Protein AF-A0A7T5BGW7-F1 (afdb_monomer_lite)

Radius of gyration: 25.68 Å; chains: 1; bounding box: 44×68×74 Å

Structure (mmCIF, N/CA/C/O backbone):
data_AF-A0A7T5BGW7-F1
#
_entry.id   AF-A0A7T5BGW7-F1
#
loop_
_atom_site.group_PDB
_atom_site.id
_atom_site.type_symbol
_atom_site.label_atom_id
_atom_site.label_alt_id
_atom_site.label_comp_id
_atom_site.label_asym_id
_atom_site.label_entity_id
_atom_site.label_seq_id
_atom_site.pdbx_PDB_ins_code
_atom_site.Cartn_x
_atom_site.Cartn_y
_atom_site.Cartn_z
_atom_site.occupancy
_atom_site.B_iso_or_equiv
_atom_site.auth_seq_id
_atom_site.auth_comp_id
_atom_site.auth_asym_id
_atom_site.auth_atom_id
_atom_site.pdbx_PDB_model_num
ATOM 1 N N . MET A 1 1 ? -29.482 -43.452 40.669 1.00 38.62 1 MET A N 1
ATOM 2 C CA . MET A 1 1 ? -28.024 -43.444 40.415 1.00 38.62 1 MET A CA 1
ATOM 3 C C . MET A 1 1 ? -27.717 -42.209 39.575 1.00 38.62 1 MET A C 1
ATOM 5 O O . MET A 1 1 ? -28.356 -42.032 38.549 1.00 38.62 1 MET A O 1
ATOM 9 N N . LYS A 1 2 ? -26.866 -41.301 40.066 1.00 51.22 2 LYS A N 1
ATOM 10 C CA . LYS A 1 2 ? -26.512 -40.011 39.437 1.00 51.22 2 LYS A CA 1
ATOM 11 C C . LYS A 1 2 ? -25.068 -40.116 38.930 1.00 51.22 2 LYS A C 1
ATOM 13 O O . LYS A 1 2 ? -24.215 -40.405 39.767 1.00 51.22 2 LYS A O 1
ATOM 18 N N . PRO A 1 3 ? -24.755 -39.852 37.653 1.00 53.59 3 PRO A N 1
ATOM 19 C CA . PRO A 1 3 ? -23.388 -39.530 37.272 1.00 53.59 3 PRO A CA 1
ATOM 20 C C . PRO A 1 3 ? -23.171 -38.027 37.513 1.00 53.59 3 PRO A C 1
ATOM 22 O O . PRO A 1 3 ? -24.003 -37.199 37.156 1.00 53.59 3 PRO A O 1
ATOM 25 N N . MET A 1 4 ? -22.263 -37.669 38.418 1.00 52.44 4 MET A N 1
ATOM 26 C CA . MET A 1 4 ? -20.817 -37.511 38.216 1.00 52.44 4 MET A CA 1
ATOM 27 C C . MET A 1 4 ? -20.468 -36.231 37.447 1.00 52.44 4 MET A C 1
ATOM 29 O O . MET A 1 4 ? -20.870 -35.991 36.316 1.00 52.44 4 MET A O 1
ATOM 33 N N . ARG A 1 5 ? -19.734 -35.401 38.177 1.00 68.25 5 ARG A N 1
ATOM 34 C CA . ARG A 1 5 ? -19.335 -34.018 37.963 1.00 68.25 5 ARG A CA 1
ATOM 35 C C . ARG A 1 5 ? -17.963 -34.035 37.307 1.00 68.25 5 ARG A C 1
ATOM 37 O O . ARG A 1 5 ? -17.043 -34.494 37.966 1.00 68.25 5 ARG A O 1
ATOM 44 N N . TYR A 1 6 ? -17.798 -33.491 36.102 1.00 58.38 6 TYR A N 1
ATOM 45 C CA . TYR A 1 6 ? -16.465 -33.188 35.576 1.00 58.38 6 TYR A CA 1
ATOM 46 C C . TYR A 1 6 ? -16.443 -31.922 34.712 1.00 58.38 6 TYR A C 1
ATOM 48 O O . TYR A 1 6 ? -17.038 -31.855 33.646 1.00 58.38 6 TYR A O 1
ATOM 56 N N . LEU A 1 7 ? -15.682 -30.959 35.238 1.00 56.81 7 LEU A N 1
ATOM 57 C CA . LEU A 1 7 ? -14.704 -30.135 34.527 1.00 56.81 7 LEU A CA 1
ATOM 58 C C . LEU A 1 7 ? -15.228 -29.098 33.523 1.00 56.81 7 LEU A C 1
ATOM 60 O O . LEU A 1 7 ? -15.388 -29.343 32.335 1.00 56.81 7 LEU A O 1
ATOM 64 N N . LEU A 1 8 ? -15.352 -27.873 34.048 1.00 59.78 8 LEU A N 1
ATOM 65 C CA . LEU A 1 8 ? -14.636 -26.691 33.552 1.00 59.78 8 LEU A CA 1
ATOM 66 C C . LEU A 1 8 ? -13.711 -26.984 32.355 1.00 59.78 8 LEU A C 1
ATOM 68 O O . LEU A 1 8 ? -12.565 -27.386 32.541 1.00 59.78 8 LEU A O 1
ATOM 72 N N . PHE A 1 9 ? -14.181 -26.698 31.146 1.00 57.00 9 PHE A N 1
ATOM 73 C CA . PHE A 1 9 ? -13.298 -26.288 30.063 1.00 57.00 9 PHE A CA 1
ATOM 74 C C . PHE A 1 9 ? -13.403 -24.766 29.974 1.00 57.00 9 PHE A C 1
ATOM 76 O O . PHE A 1 9 ? -14.426 -24.265 29.498 1.00 57.00 9 PHE A O 1
ATOM 83 N N . PRO A 1 10 ? -12.408 -24.000 30.460 1.00 59.12 10 PRO A N 1
ATOM 84 C CA . PRO A 1 10 ? -12.320 -22.613 30.056 1.00 59.12 10 PRO A CA 1
ATOM 85 C C . PRO A 1 10 ? -12.162 -22.653 28.539 1.00 59.12 10 PRO A C 1
ATOM 87 O O . PRO A 1 10 ? -11.236 -23.280 28.020 1.00 59.12 10 PRO A O 1
ATOM 90 N N . LEU A 1 11 ? -13.105 -22.041 27.822 1.00 59.28 11 LEU A N 1
ATOM 91 C CA . LEU A 1 11 ? -12.905 -21.672 26.431 1.00 59.28 11 LEU A CA 1
ATOM 92 C C . LEU A 1 11 ? -11.780 -20.637 26.438 1.00 59.28 11 LEU A C 1
ATOM 94 O O . LEU A 1 11 ? -11.996 -19.429 26.395 1.00 59.28 11 LEU A O 1
ATOM 98 N N . SER A 1 12 ? -10.554 -21.141 26.521 1.00 54.75 12 SER A N 1
ATOM 99 C CA . SER A 1 12 ? -9.320 -20.479 26.151 1.00 54.75 12 SER A CA 1
ATOM 100 C C . SER A 1 12 ? -9.355 -20.285 24.638 1.00 54.75 12 SER A C 1
ATOM 102 O O . SER A 1 12 ? -8.490 -20.760 23.909 1.00 54.75 12 SER A O 1
ATOM 104 N N . ALA A 1 13 ? -10.359 -19.555 24.154 1.00 57.62 13 ALA A N 1
ATOM 105 C CA . ALA A 1 13 ? -10.190 -18.700 23.006 1.00 57.62 13 ALA A CA 1
ATOM 106 C C . ALA A 1 13 ? -9.240 -17.594 23.476 1.00 57.62 13 ALA A C 1
ATOM 108 O O . ALA A 1 13 ? -9.634 -16.454 23.718 1.00 57.62 13 ALA A O 1
ATOM 109 N N . LEU A 1 14 ? -7.964 -17.973 23.636 1.00 54.56 14 LEU A N 1
ATOM 110 C CA . LEU A 1 14 ? -6.863 -17.110 23.271 1.00 54.56 14 LEU A CA 1
ATOM 111 C C . LEU A 1 14 ? -7.235 -16.641 21.869 1.00 54.56 14 LEU A C 1
ATOM 113 O O . LEU A 1 14 ? -6.971 -17.312 20.874 1.00 54.56 14 LEU A O 1
ATOM 117 N N . LEU A 1 15 ? -7.929 -15.508 21.805 1.00 54.00 15 LEU A N 1
ATOM 118 C CA . LEU A 1 15 ? -7.809 -14.618 20.684 1.00 54.00 15 LEU A CA 1
ATOM 119 C C . LEU A 1 15 ? -6.307 -14.494 20.509 1.00 54.00 15 LEU A C 1
ATOM 121 O O . LEU A 1 15 ? -5.620 -13.891 21.335 1.00 54.00 15 LEU A O 1
ATOM 125 N N . LEU A 1 16 ? -5.805 -15.142 19.462 1.00 50.25 16 LEU A N 1
ATOM 126 C CA . LEU A 1 16 ? -4.569 -14.778 18.816 1.00 50.25 16 LEU A CA 1
ATOM 127 C C . LEU A 1 16 ? -4.739 -13.330 18.337 1.00 50.25 16 LEU A C 1
ATOM 129 O O . LEU A 1 16 ? -4.749 -13.053 17.141 1.00 50.25 16 LEU A O 1
ATOM 133 N N . ALA A 1 17 ? -4.807 -12.383 19.273 1.00 55.59 17 ALA A N 1
ATOM 134 C CA . ALA A 1 17 ? -4.241 -11.066 19.107 1.00 55.59 17 ALA A CA 1
ATOM 135 C C . ALA A 1 17 ? -2.724 -11.274 19.012 1.00 55.59 17 ALA A C 1
ATOM 137 O O . ALA A 1 17 ? -1.946 -10.815 19.842 1.00 55.59 17 ALA A O 1
ATOM 138 N N . GLY A 1 18 ? -2.297 -12.028 17.992 1.00 48.75 18 GLY A N 1
ATOM 139 C CA . GLY A 1 18 ? -0.992 -11.817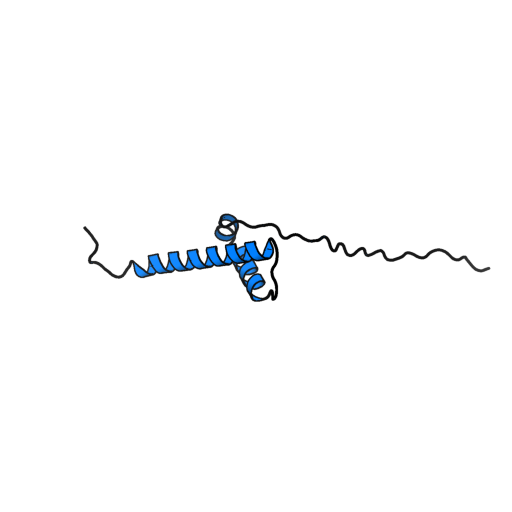 17.429 1.00 48.75 18 GLY A CA 1
ATOM 140 C C . GLY A 1 18 ? -0.981 -10.337 17.114 1.00 48.75 18 GLY A C 1
ATOM 141 O O . GLY A 1 18 ? -1.852 -9.853 16.388 1.00 48.75 18 GLY A O 1
ATOM 142 N N . CYS A 1 19 ? -0.058 -9.613 17.738 1.00 53.53 19 CYS A N 1
ATOM 143 C CA . CYS A 1 19 ? 0.385 -8.321 17.262 1.00 53.53 19 CYS A CA 1
ATOM 144 C C . CYS A 1 19 ? 0.780 -8.528 15.797 1.00 53.53 19 CYS A C 1
ATOM 146 O O . CYS A 1 19 ? 1.908 -8.909 15.491 1.00 53.53 19 CYS A O 1
ATOM 148 N N . GLY A 1 20 ? -0.205 -8.405 14.907 1.00 56.56 20 GLY A N 1
ATOM 149 C CA . GLY A 1 20 ? -0.094 -8.612 13.477 1.00 56.56 20 GLY A CA 1
ATOM 150 C C . GLY A 1 20 ? 0.655 -7.424 12.932 1.00 56.56 20 GLY A C 1
ATOM 151 O O . GLY A 1 20 ? 0.056 -6.469 12.445 1.00 56.56 20 GLY A O 1
ATOM 152 N N . GLN A 1 21 ? 1.967 -7.435 13.128 1.00 65.19 21 GLN A N 1
ATOM 153 C CA . GLN A 1 21 ? 2.826 -6.382 12.648 1.00 65.19 21 GLN A CA 1
ATOM 154 C C . GLN A 1 21 ? 2.791 -6.460 11.130 1.00 65.19 21 GLN A C 1
ATOM 156 O O . GLN A 1 21 ? 3.291 -7.409 10.527 1.00 65.19 21 GLN A O 1
ATOM 161 N N . GLU A 1 22 ? 2.097 -5.497 10.533 1.00 75.19 22 GLU A N 1
ATOM 162 C CA . GLU A 1 22 ? 1.874 -5.471 9.099 1.00 75.19 22 GLU A CA 1
ATOM 163 C C . GLU A 1 22 ? 3.226 -5.516 8.370 1.00 75.19 22 GLU A C 1
ATOM 165 O O . GLU A 1 22 ? 4.169 -4.831 8.788 1.00 75.19 22 GLU A O 1
ATOM 170 N N . PRO A 1 23 ? 3.380 -6.332 7.318 1.00 83.81 23 PRO A N 1
ATOM 171 C CA . PRO A 1 23 ? 4.613 -6.355 6.545 1.00 83.81 23 PRO A CA 1
ATOM 172 C C . PRO A 1 23 ? 4.865 -4.985 5.908 1.00 83.81 23 PRO A C 1
ATOM 174 O O . PRO A 1 23 ? 3.942 -4.304 5.468 1.00 83.81 23 PRO A O 1
ATOM 177 N N . LEU A 1 24 ? 6.131 -4.572 5.863 1.00 91.19 24 LEU A N 1
ATOM 178 C CA . LEU A 1 24 ? 6.531 -3.327 5.217 1.00 91.19 24 LEU A CA 1
ATOM 179 C C . LEU A 1 24 ? 6.666 -3.555 3.707 1.00 91.19 24 LEU A C 1
ATOM 181 O O . LEU A 1 24 ? 7.518 -4.325 3.262 1.00 91.19 24 LEU A O 1
ATOM 185 N N . TYR A 1 25 ? 5.848 -2.867 2.920 1.00 91.94 25 TYR A N 1
ATOM 186 C CA . TYR A 1 25 ? 5.836 -2.971 1.466 1.00 91.94 25 TYR A CA 1
ATOM 187 C C . TYR A 1 25 ? 6.705 -1.892 0.816 1.00 91.94 25 TYR A C 1
ATOM 189 O O . TYR A 1 25 ? 6.739 -0.738 1.245 1.00 91.94 25 TYR A O 1
ATOM 197 N N . THR A 1 26 ? 7.400 -2.261 -0.260 1.00 93.31 26 THR A N 1
ATOM 198 C CA . THR A 1 26 ? 8.302 -1.360 -0.986 1.00 93.31 26 THR A CA 1
ATOM 199 C C . THR A 1 26 ? 7.587 -0.587 -2.096 1.00 93.31 26 THR A C 1
ATOM 201 O O . THR A 1 26 ? 6.497 -0.940 -2.549 1.00 93.31 26 THR A O 1
ATOM 204 N N . VAL A 1 27 ? 8.252 0.453 -2.606 1.00 92.69 27 VAL A N 1
ATOM 205 C CA . VAL A 1 27 ? 7.829 1.197 -3.806 1.00 92.69 27 VAL A CA 1
ATOM 206 C C . VAL A 1 27 ? 7.583 0.251 -4.985 1.00 92.69 27 VAL A C 1
ATOM 208 O O . VAL A 1 27 ? 6.537 0.321 -5.629 1.00 92.69 27 VAL A O 1
ATOM 211 N N . HIS A 1 28 ? 8.523 -0.664 -5.239 1.00 91.94 28 HIS A N 1
ATOM 212 C CA . HIS A 1 28 ? 8.448 -1.600 -6.361 1.00 91.94 28 HIS A CA 1
ATOM 213 C C . HIS A 1 28 ? 7.227 -2.524 -6.266 1.00 91.94 28 HIS A C 1
ATOM 215 O O . HIS A 1 28 ? 6.559 -2.779 -7.271 1.00 91.94 28 HIS A O 1
ATOM 221 N N . TYR A 1 29 ? 6.886 -2.970 -5.054 1.00 93.00 29 TYR A N 1
ATOM 222 C CA . TYR A 1 29 ? 5.696 -3.782 -4.819 1.00 93.00 29 TYR A CA 1
ATOM 223 C C . TYR A 1 29 ? 4.424 -3.051 -5.266 1.00 93.00 29 TYR A C 1
ATOM 225 O O . TYR A 1 29 ? 3.661 -3.572 -6.076 1.00 93.00 29 TYR A O 1
ATOM 233 N N . TYR A 1 30 ? 4.228 -1.803 -4.837 1.00 93.62 30 TYR A N 1
ATOM 234 C CA . TYR A 1 30 ? 3.057 -1.016 -5.237 1.00 93.62 30 TYR A CA 1
ATOM 235 C C . TYR A 1 30 ? 3.061 -0.592 -6.710 1.00 93.62 30 TYR A C 1
ATOM 237 O O . TYR A 1 30 ? 1.999 -0.396 -7.308 1.00 93.62 30 TYR A O 1
ATOM 245 N N . GLN A 1 31 ? 4.238 -0.446 -7.319 1.00 90.19 31 GLN A N 1
ATOM 246 C CA . GLN A 1 31 ? 4.345 -0.166 -8.748 1.00 90.19 31 GLN A CA 1
ATOM 247 C C . GLN A 1 31 ? 3.847 -1.342 -9.592 1.00 90.19 31 GLN A C 1
ATOM 249 O O . GLN A 1 31 ? 3.110 -1.102 -10.552 1.00 90.19 31 GLN A O 1
ATOM 254 N N . THR A 1 32 ? 4.205 -2.568 -9.203 1.00 93.19 32 THR A N 1
ATOM 255 C CA . THR A 1 32 ? 3.857 -3.819 -9.899 1.00 93.19 32 THR A CA 1
ATOM 256 C C . THR A 1 32 ? 2.474 -4.357 -9.515 1.00 93.19 32 THR A C 1
ATOM 258 O O . THR A 1 32 ? 1.814 -4.985 -10.338 1.00 93.19 32 THR A O 1
ATOM 261 N N . HIS A 1 33 ? 1.970 -4.034 -8.319 1.00 94.25 33 HIS A N 1
ATOM 262 C CA . HIS A 1 33 ? 0.683 -4.509 -7.800 1.00 94.25 33 HIS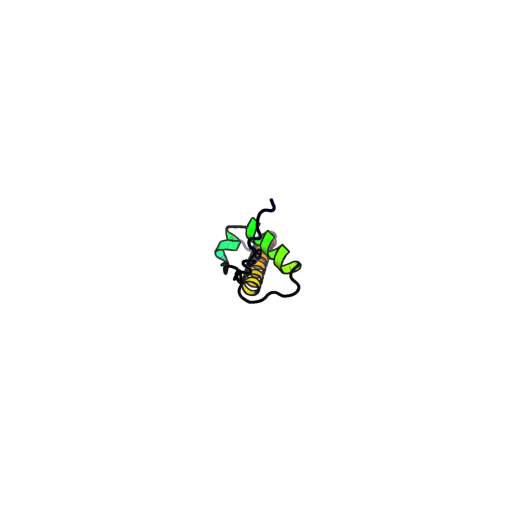 A CA 1
ATOM 263 C C . HIS A 1 33 ? -0.305 -3.349 -7.611 1.00 94.25 33 HIS A C 1
ATOM 265 O O . HIS A 1 33 ? -0.573 -2.886 -6.499 1.00 94.25 33 HIS A O 1
ATOM 271 N N . LYS A 1 34 ? -0.896 -2.873 -8.716 1.00 91.12 34 LYS A N 1
ATOM 272 C CA . LYS A 1 34 ? -1.821 -1.720 -8.701 1.00 91.12 34 LYS A CA 1
ATOM 273 C C . LYS A 1 34 ? -3.072 -1.942 -7.842 1.00 91.12 34 LYS A C 1
ATOM 275 O O . LYS A 1 34 ? -3.559 -0.999 -7.221 1.00 91.12 34 LYS A O 1
ATOM 280 N N . SER A 1 35 ? -3.582 -3.171 -7.779 1.00 92.31 35 SER A N 1
ATOM 281 C CA . SER A 1 35 ? -4.725 -3.533 -6.929 1.00 92.31 35 SER A CA 1
ATOM 282 C C . SER A 1 35 ? -4.390 -3.406 -5.439 1.00 92.31 35 SER A C 1
ATOM 284 O O . SER A 1 35 ? -5.179 -2.844 -4.678 1.00 92.31 35 SER A O 1
ATOM 286 N N . ALA A 1 36 ? -3.195 -3.853 -5.036 1.00 91.38 36 ALA A N 1
ATOM 287 C CA . ALA A 1 36 ? -2.692 -3.702 -3.675 1.00 91.38 36 ALA A CA 1
ATOM 288 C C . ALA A 1 36 ? -2.509 -2.221 -3.318 1.00 91.38 36 ALA A C 1
ATOM 290 O O . ALA A 1 36 ? -2.979 -1.787 -2.271 1.00 91.38 36 ALA A O 1
ATOM 291 N N . LEU A 1 37 ? -1.946 -1.422 -4.231 1.00 92.25 37 LEU A N 1
ATOM 292 C CA . LEU A 1 37 ? -1.816 0.028 -4.061 1.00 92.25 37 LEU A CA 1
ATOM 293 C C . LEU A 1 37 ? -3.171 0.713 -3.821 1.00 92.25 37 LEU A C 1
ATOM 295 O O . LEU A 1 37 ? -3.309 1.516 -2.901 1.00 92.25 37 LEU A O 1
ATOM 299 N N . GLN A 1 38 ? -4.195 0.398 -4.619 1.00 93.06 38 GLN A N 1
ATOM 300 C CA . GLN A 1 38 ? -5.525 0.989 -4.431 1.00 93.06 38 GLN A CA 1
ATOM 301 C C . GLN A 1 38 ? -6.175 0.573 -3.108 1.00 93.06 38 GLN A C 1
ATOM 303 O O . GLN A 1 38 ? -6.856 1.387 -2.476 1.00 93.06 38 GLN A O 1
ATOM 308 N N . LYS A 1 39 ? -5.994 -0.686 -2.698 1.00 92.56 39 LYS A N 1
ATOM 309 C CA . LYS A 1 39 ? -6.508 -1.195 -1.423 1.00 92.56 39 LYS A CA 1
ATOM 310 C C . LYS A 1 39 ? -5.840 -0.482 -0.250 1.00 92.56 39 LYS A C 1
ATOM 312 O O . LYS A 1 39 ? -6.550 -0.009 0.635 1.00 92.56 39 LYS A O 1
ATOM 317 N N . GLU A 1 40 ? -4.522 -0.324 -0.311 1.00 92.06 40 GLU A N 1
ATOM 318 C CA . GLU A 1 40 ? -3.744 0.383 0.701 1.00 92.06 40 GLU A CA 1
ATOM 319 C C . GLU A 1 40 ? -4.182 1.844 0.805 1.00 92.06 40 GLU A C 1
ATOM 321 O O . GLU A 1 40 ? -4.576 2.299 1.869 1.00 92.06 40 GLU A O 1
ATOM 326 N N . LEU A 1 41 ? -4.268 2.573 -0.311 1.00 91.88 41 LEU A N 1
ATOM 327 C CA . LEU A 1 41 ? -4.724 3.969 -0.301 1.00 91.88 41 LEU A CA 1
ATOM 328 C C . LEU A 1 41 ? -6.132 4.139 0.292 1.00 91.88 41 LEU A C 1
ATOM 330 O O . LEU A 1 41 ? -6.405 5.149 0.945 1.00 91.88 41 LEU A O 1
ATOM 334 N N . LYS A 1 42 ? -7.035 3.173 0.075 1.00 92.88 42 LYS A N 1
ATOM 335 C CA . LYS A 1 42 ? -8.362 3.164 0.710 1.00 92.88 42 LYS A CA 1
ATOM 336 C C . LYS A 1 42 ? -8.264 2.899 2.212 1.00 92.88 42 LYS A C 1
ATOM 338 O O . LYS A 1 42 ? -8.988 3.546 2.965 1.00 92.88 42 LYS A O 1
ATOM 343 N N . HIS A 1 43 ? -7.388 1.990 2.637 1.00 88.62 43 HIS A N 1
ATOM 344 C CA . HIS A 1 43 ? -7.108 1.743 4.050 1.00 88.62 43 HIS A CA 1
ATOM 345 C C . HIS A 1 43 ? -6.560 3.010 4.726 1.00 88.62 43 HIS A C 1
ATOM 347 O O . HIS A 1 43 ? -7.150 3.487 5.693 1.00 88.62 43 HIS A O 1
ATOM 353 N N . CYS A 1 44 ? -5.563 3.658 4.119 1.00 90.69 44 CYS A N 1
ATOM 354 C CA . CYS A 1 44 ? -4.960 4.897 4.610 1.00 90.69 44 CYS A CA 1
ATOM 355 C C . CYS A 1 44 ? -5.937 6.068 4.761 1.00 90.69 44 CYS A C 1
ATOM 357 O O . CYS A 1 44 ? -5.685 6.972 5.550 1.00 90.69 44 CYS A O 1
ATOM 359 N N . LYS A 1 45 ? -7.012 6.103 3.963 1.00 88.56 45 LYS A N 1
ATOM 360 C CA . LYS A 1 45 ? -8.060 7.134 4.060 1.00 88.56 45 LYS A CA 1
ATOM 361 C C . LYS A 1 45 ? -9.055 6.872 5.187 1.00 88.56 45 LYS A C 1
ATOM 363 O O . LYS A 1 45 ? -9.693 7.812 5.639 1.00 88.56 45 LYS A O 1
ATOM 368 N N . LYS A 1 46 ? -9.241 5.607 5.571 1.00 86.75 46 LYS A N 1
ATOM 369 C CA . LYS A 1 46 ? -10.214 5.188 6.589 1.00 86.75 46 LYS A CA 1
ATOM 370 C C . LYS A 1 46 ? -9.598 5.053 7.977 1.00 86.75 46 LYS A C 1
ATOM 372 O O . LYS A 1 46 ? -10.327 5.120 8.956 1.00 86.75 46 LYS A O 1
ATOM 377 N N . ALA A 1 47 ? -8.293 4.815 8.060 1.00 84.56 47 ALA A N 1
ATOM 378 C CA . ALA A 1 47 ? -7.606 4.656 9.328 1.00 84.56 47 ALA A CA 1
ATOM 379 C C . ALA A 1 47 ? -7.445 6.011 10.035 1.00 84.56 47 ALA A C 1
ATOM 381 O O . ALA A 1 47 ? -6.793 6.914 9.513 1.00 84.56 47 ALA A O 1
ATOM 382 N N . GLU A 1 48 ? -8.027 6.137 11.229 1.00 76.19 48 GLU A N 1
ATOM 383 C CA . GLU A 1 48 ? -7.915 7.340 12.069 1.00 76.19 48 GLU A CA 1
ATOM 384 C C . GLU A 1 48 ? -6.523 7.465 12.700 1.00 76.19 48 GLU A C 1
ATOM 386 O O . GLU A 1 48 ? -5.993 8.562 12.863 1.00 76.19 48 GLU A O 1
ATOM 391 N N . THR A 1 49 ? -5.894 6.332 13.015 1.00 80.12 49 THR A N 1
ATOM 392 C CA . THR A 1 49 ? -4.529 6.263 13.540 1.00 80.12 49 THR A CA 1
ATOM 393 C C . THR A 1 49 ? -3.766 5.126 12.875 1.00 80.12 49 THR A C 1
ATOM 395 O O . THR A 1 49 ? -4.178 3.971 12.897 1.00 80.12 49 THR A O 1
ATOM 398 N N . LEU A 1 50 ? -2.626 5.468 12.273 1.00 83.00 50 LEU A N 1
ATOM 399 C CA . LEU A 1 50 ? -1.695 4.525 11.658 1.00 83.00 50 LEU A CA 1
ATOM 400 C C . LEU A 1 50 ? -0.362 4.617 12.387 1.00 83.00 50 LEU A C 1
ATOM 402 O O . LEU A 1 50 ? 0.207 5.702 12.529 1.00 83.00 50 LEU A O 1
ATOM 406 N N . THR A 1 51 ? 0.162 3.477 12.816 1.00 84.50 51 THR A N 1
ATOM 407 C CA . THR A 1 51 ? 1.444 3.388 13.519 1.00 84.50 51 THR A CA 1
ATOM 408 C C . THR A 1 51 ? 2.338 2.337 12.863 1.00 84.50 51 THR A C 1
ATOM 410 O O . THR A 1 51 ? 1.897 1.543 12.031 1.00 84.50 51 THR A O 1
ATOM 413 N N . GLY A 1 52 ? 3.634 2.372 13.180 1.00 88.69 52 GLY A N 1
ATOM 414 C CA . GLY A 1 52 ? 4.598 1.378 12.709 1.00 88.69 52 GLY A CA 1
ATOM 415 C C . GLY A 1 52 ? 4.645 1.230 11.184 1.00 88.69 52 GLY A C 1
ATOM 416 O O . GLY A 1 52 ? 4.798 2.210 10.450 1.00 88.69 52 GLY A O 1
ATOM 417 N N . ASN A 1 53 ? 4.542 -0.014 10.718 1.00 88.38 53 ASN A N 1
ATOM 418 C CA . ASN A 1 53 ? 4.663 -0.355 9.302 1.00 88.38 53 ASN A CA 1
ATOM 419 C C . ASN A 1 53 ? 3.465 0.123 8.476 1.00 88.38 53 ASN A C 1
ATOM 421 O O . ASN A 1 53 ? 3.681 0.585 7.362 1.00 88.38 53 ASN A O 1
ATOM 425 N N . ALA A 1 54 ? 2.253 0.147 9.039 1.00 87.56 54 ALA A N 1
ATOM 426 C CA . ALA A 1 54 ? 1.062 0.639 8.344 1.00 87.56 54 ALA A CA 1
ATOM 427 C C . ALA A 1 54 ? 1.201 2.120 7.947 1.00 87.56 54 ALA A C 1
ATOM 429 O O . ALA A 1 54 ? 0.881 2.522 6.828 1.00 87.56 54 ALA A O 1
ATOM 430 N N . LYS A 1 55 ? 1.802 2.948 8.816 1.00 91.00 55 LYS A N 1
ATOM 431 C CA . LYS A 1 55 ? 2.116 4.347 8.472 1.00 91.00 55 LYS A CA 1
ATOM 432 C C . LYS A 1 55 ? 3.089 4.434 7.291 1.00 91.00 55 LYS A C 1
ATOM 434 O O . LYS A 1 55 ? 2.839 5.174 6.339 1.00 91.00 55 LYS A O 1
ATOM 439 N N . LYS A 1 56 ? 4.179 3.663 7.334 1.00 92.56 56 LYS A N 1
ATOM 440 C CA . LYS A 1 56 ? 5.202 3.645 6.274 1.00 92.56 56 LYS A CA 1
ATOM 441 C C . LYS A 1 56 ? 4.653 3.099 4.951 1.00 92.56 56 LYS A C 1
ATOM 443 O O . LYS A 1 56 ? 4.989 3.615 3.883 1.00 92.56 56 LYS A O 1
ATOM 448 N N . ASN A 1 57 ? 3.775 2.102 5.015 1.00 93.12 57 ASN A N 1
ATOM 449 C CA . ASN A 1 57 ? 3.059 1.547 3.869 1.00 93.12 57 ASN A CA 1
ATOM 450 C C . ASN A 1 57 ? 2.181 2.610 3.213 1.00 93.12 57 ASN A C 1
ATOM 452 O O . ASN A 1 57 ? 2.272 2.814 2.002 1.00 93.12 57 ASN A O 1
ATOM 456 N N . CYS A 1 58 ? 1.432 3.368 4.013 1.00 92.56 58 CYS A N 1
ATOM 457 C CA . CYS A 1 58 ? 0.622 4.476 3.531 1.00 92.56 58 CYS A CA 1
ATOM 458 C C . CYS A 1 58 ? 1.431 5.612 2.896 1.00 92.56 58 CYS A C 1
ATOM 460 O O . CYS A 1 58 ? 1.025 6.146 1.862 1.00 92.56 58 CYS A O 1
ATOM 462 N N . GLU A 1 59 ? 2.571 5.988 3.477 1.00 93.31 59 GLU A N 1
ATOM 463 C CA . GLU A 1 59 ? 3.478 6.986 2.889 1.00 93.31 59 GLU A CA 1
ATOM 464 C C . GLU A 1 59 ? 4.032 6.508 1.541 1.00 93.31 59 GLU A C 1
ATOM 466 O O . GLU A 1 59 ? 3.993 7.241 0.549 1.00 93.31 59 GLU A O 1
ATOM 471 N N . THR A 1 60 ? 4.464 5.248 1.479 1.00 93.75 60 THR A N 1
ATOM 472 C CA . THR A 1 60 ? 4.986 4.625 0.256 1.00 93.75 60 THR A CA 1
ATOM 473 C C . THR A 1 60 ? 3.912 4.547 -0.829 1.00 93.75 60 THR A C 1
ATOM 475 O O . THR A 1 60 ? 4.153 4.941 -1.970 1.00 93.75 60 THR A O 1
ATOM 478 N N . ALA A 1 61 ? 2.701 4.111 -0.477 1.00 92.88 61 ALA A N 1
ATOM 479 C CA . ALA A 1 61 ? 1.561 4.047 -1.384 1.00 92.88 61 ALA A CA 1
ATOM 480 C C . ALA A 1 61 ? 1.193 5.435 -1.938 1.00 92.88 61 ALA A C 1
ATOM 482 O O . ALA A 1 61 ? 1.012 5.599 -3.148 1.00 92.88 61 ALA A O 1
ATOM 483 N N . LYS A 1 62 ? 1.134 6.462 -1.078 1.00 91.69 62 LYS A N 1
ATOM 484 C CA . LYS A 1 62 ? 0.866 7.850 -1.496 1.00 91.69 62 LYS A CA 1
ATOM 485 C C . LYS A 1 62 ? 1.937 8.371 -2.450 1.00 91.69 62 LYS A C 1
ATOM 487 O O . LYS A 1 62 ? 1.585 8.979 -3.458 1.00 91.69 62 LYS A O 1
ATOM 492 N N . ARG A 1 63 ? 3.215 8.094 -2.172 1.00 92.19 63 ARG A N 1
ATOM 493 C CA . ARG A 1 63 ? 4.328 8.481 -3.048 1.00 92.19 63 ARG A CA 1
ATOM 494 C C . ARG A 1 63 ? 4.203 7.845 -4.428 1.00 92.19 63 ARG A C 1
ATOM 496 O O . ARG A 1 63 ? 4.218 8.561 -5.418 1.00 92.19 63 ARG A O 1
ATOM 503 N N . VAL A 1 64 ? 3.976 6.533 -4.501 1.00 91.75 64 VAL A N 1
ATOM 504 C CA . VAL A 1 64 ? 3.809 5.825 -5.785 1.00 91.75 64 VAL A CA 1
ATOM 505 C C . VAL A 1 64 ? 2.613 6.356 -6.579 1.00 91.75 64 VAL A C 1
ATOM 507 O O . VAL A 1 64 ? 2.690 6.484 -7.802 1.00 91.75 64 VAL A O 1
ATOM 510 N N . ALA A 1 65 ? 1.507 6.680 -5.905 1.00 89.25 65 ALA A N 1
ATOM 511 C CA . ALA A 1 65 ? 0.345 7.278 -6.557 1.00 89.25 65 ALA A CA 1
ATOM 512 C C . ALA A 1 65 ? 0.624 8.700 -7.073 1.00 89.25 65 ALA A C 1
ATOM 514 O O . ALA A 1 65 ? 0.197 9.037 -8.178 1.00 89.25 65 ALA A O 1
ATOM 515 N N . GLY A 1 66 ? 1.356 9.508 -6.300 1.00 86.06 66 GLY A N 1
ATOM 516 C CA . GLY A 1 66 ? 1.791 10.851 -6.686 1.00 86.06 66 GLY A CA 1
ATOM 517 C C . GLY A 1 66 ? 2.771 10.833 -7.857 1.00 86.06 66 GLY A C 1
ATOM 518 O O . GLY A 1 66 ? 2.536 11.515 -8.849 1.00 86.06 66 GLY A O 1
ATOM 519 N N . ASP A 1 67 ? 3.801 9.991 -7.802 1.00 76.00 67 ASP A N 1
ATOM 520 C CA . ASP A 1 67 ? 4.793 9.837 -8.871 1.00 76.00 67 A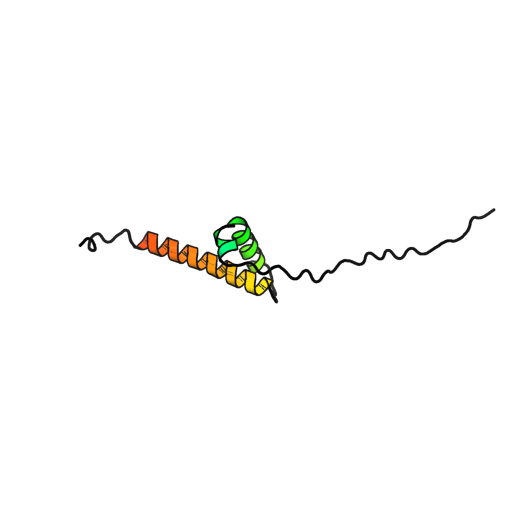SP A CA 1
ATOM 521 C C . ASP A 1 67 ? 4.129 9.365 -10.175 1.00 76.00 67 ASP A C 1
ATOM 523 O O . ASP A 1 67 ? 4.429 9.877 -11.251 1.00 76.00 67 ASP A O 1
ATOM 527 N N . GLY A 1 68 ? 3.158 8.447 -10.091 1.00 63.34 68 GLY A N 1
ATOM 528 C CA . GLY A 1 68 ? 2.363 8.028 -11.248 1.00 63.34 68 GLY A CA 1
ATOM 529 C C . GLY A 1 68 ? 1.500 9.153 -11.834 1.00 63.34 68 GLY A C 1
ATOM 530 O O . GLY A 1 68 ? 1.328 9.222 -13.052 1.00 63.34 68 GLY A O 1
ATOM 531 N N . PHE A 1 69 ? 0.983 10.055 -10.995 1.00 61.53 69 PHE A N 1
ATOM 532 C CA . PHE A 1 69 ? 0.255 11.240 -11.450 1.00 61.53 69 PHE A CA 1
ATOM 533 C C . PHE A 1 69 ? 1.189 12.265 -12.106 1.00 61.53 69 PHE A C 1
ATOM 535 O O . PHE A 1 69 ? 0.878 12.730 -13.199 1.00 61.53 69 PHE A O 1
ATOM 542 N N . VAL A 1 70 ? 2.340 12.560 -11.490 1.00 62.19 70 VAL A N 1
ATOM 543 C CA . VAL A 1 70 ? 3.360 13.485 -12.019 1.00 62.19 70 VAL A CA 1
ATOM 544 C C . VAL A 1 70 ? 3.917 12.987 -13.346 1.00 62.19 70 VAL A C 1
ATOM 546 O O . VAL A 1 70 ? 4.066 13.753 -14.291 1.00 62.19 70 VAL A O 1
ATOM 549 N N . GLN A 1 71 ? 4.186 11.690 -13.457 1.00 60.69 71 GLN A N 1
ATOM 550 C CA . GLN A 1 71 ? 4.686 11.108 -14.693 1.00 60.69 71 GLN A CA 1
ATOM 551 C C . GLN A 1 71 ? 3.621 11.190 -15.799 1.00 60.69 71 GLN A C 1
ATOM 553 O O . GLN A 1 71 ? 3.909 11.643 -16.905 1.00 60.69 71 GLN A O 1
ATOM 558 N N . LYS A 1 72 ? 2.358 10.859 -15.493 1.00 59.44 72 LYS A N 1
ATOM 559 C CA . LYS A 1 72 ? 1.250 10.986 -16.452 1.00 59.44 72 LYS A CA 1
ATOM 560 C C . LYS A 1 72 ? 0.993 12.441 -16.868 1.00 59.44 72 LYS A C 1
ATOM 562 O O . LYS A 1 72 ? 0.678 12.681 -18.035 1.00 59.44 72 LYS A O 1
ATOM 567 N N . SER A 1 73 ? 1.130 13.402 -15.954 1.00 58.41 73 SER A N 1
ATOM 568 C CA . SER A 1 73 ? 0.953 14.825 -16.257 1.00 58.41 73 SER A CA 1
ATOM 569 C C . SER A 1 73 ? 2.125 15.406 -17.053 1.00 58.41 73 SER A C 1
ATOM 571 O O . SER A 1 73 ? 1.872 16.171 -17.979 1.00 58.41 73 SER A O 1
ATOM 573 N N . LEU A 1 74 ? 3.371 14.984 -16.796 1.00 57.91 74 LEU A N 1
ATOM 574 C CA . LEU A 1 74 ? 4.532 15.370 -17.610 1.00 57.91 74 LEU A CA 1
ATOM 575 C C . LEU A 1 74 ? 4.385 14.901 -19.063 1.00 57.91 74 LEU A C 1
ATOM 577 O O . LEU A 1 74 ? 4.553 15.696 -19.984 1.00 57.91 74 LEU A O 1
ATOM 581 N N . PHE A 1 75 ? 4.019 13.634 -19.278 1.00 59.03 75 PHE A N 1
ATOM 582 C CA . PHE A 1 75 ? 3.840 13.100 -20.633 1.00 59.03 75 PHE A CA 1
ATOM 583 C C . PHE A 1 75 ? 2.609 13.674 -21.349 1.00 59.03 75 PHE A C 1
ATOM 585 O O . PHE A 1 75 ? 2.622 13.807 -22.568 1.00 59.03 75 PHE A O 1
ATOM 592 N N . SER A 1 76 ? 1.565 14.067 -20.612 1.00 58.22 76 SER A N 1
ATOM 593 C CA . SER A 1 76 ? 0.399 14.745 -21.203 1.00 58.22 76 SER A CA 1
ATOM 594 C C . SER A 1 76 ? 0.666 16.227 -21.503 1.00 58.22 76 SER A C 1
ATOM 596 O O . SER A 1 76 ? 0.043 16.786 -22.400 1.00 58.22 76 SER A O 1
ATOM 598 N N . GLY A 1 77 ? 1.586 16.871 -20.774 1.00 54.31 77 GLY A N 1
ATOM 599 C CA . GLY A 1 77 ? 1.948 18.280 -20.957 1.00 54.31 77 GLY A CA 1
ATOM 600 C C . GLY A 1 77 ? 2.990 18.540 -22.049 1.00 54.31 77 GLY A C 1
ATOM 601 O O . GLY A 1 77 ? 3.056 19.652 -22.564 1.00 54.31 77 GLY A O 1
ATOM 602 N N . LEU A 1 78 ? 3.778 17.533 -22.444 1.00 53.53 78 LEU A N 1
ATOM 603 C CA . LEU A 1 78 ? 4.846 17.695 -23.441 1.00 53.53 78 LEU A CA 1
ATOM 604 C C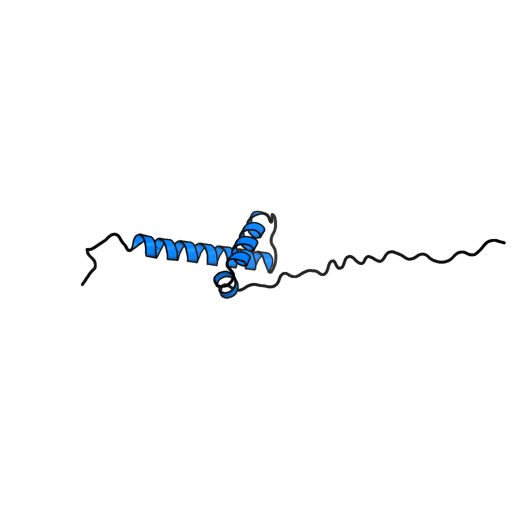 . LEU A 1 78 ? 4.359 17.770 -24.901 1.00 53.53 78 LEU A C 1
ATOM 606 O O . LEU A 1 78 ? 5.159 18.040 -25.789 1.00 53.53 78 LEU A O 1
ATOM 610 N N . ASN A 1 79 ? 3.072 17.534 -25.170 1.00 51.78 79 ASN A N 1
ATOM 611 C CA . ASN A 1 79 ? 2.596 17.229 -26.524 1.00 51.78 79 ASN A CA 1
ATOM 612 C C . ASN A 1 79 ? 1.920 18.392 -27.277 1.00 51.78 79 ASN A C 1
ATOM 614 O O . ASN A 1 79 ? 1.185 18.144 -28.224 1.00 51.78 79 ASN A O 1
ATOM 618 N N . ASN A 1 80 ? 2.141 19.653 -26.882 1.00 51.75 80 ASN A N 1
ATOM 619 C CA . ASN A 1 80 ? 1.503 20.805 -27.547 1.00 51.75 80 ASN A CA 1
ATOM 620 C C . ASN A 1 80 ? 2.453 21.946 -27.949 1.00 51.75 80 ASN A C 1
ATOM 622 O O . ASN A 1 80 ? 1.978 23.043 -28.232 1.00 51.75 80 ASN A O 1
ATOM 626 N N . ASN A 1 81 ? 3.773 21.732 -28.003 1.00 50.06 81 ASN A N 1
ATOM 627 C CA . ASN A 1 81 ? 4.676 22.760 -28.530 1.00 50.06 81 ASN A CA 1
ATOM 628 C C . ASN A 1 81 ? 5.543 22.223 -29.684 1.00 50.06 81 ASN A C 1
ATOM 630 O O . ASN A 1 81 ? 6.577 21.611 -29.423 1.00 50.06 81 ASN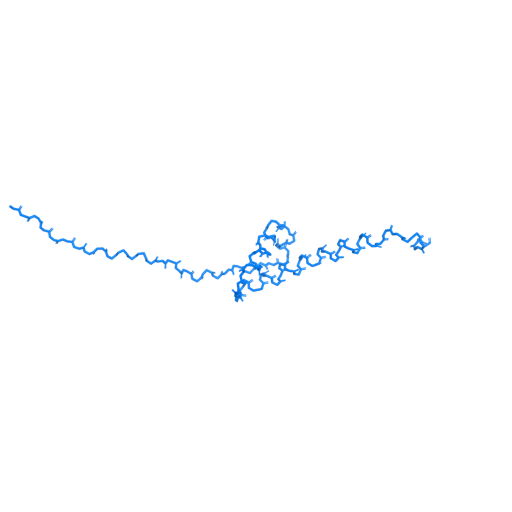 A O 1
ATOM 634 N N . PRO A 1 82 ? 5.160 22.461 -30.955 1.00 56.12 82 PRO A N 1
ATOM 635 C CA . PRO A 1 82 ? 5.964 22.074 -32.117 1.00 56.12 82 PRO A CA 1
ATOM 636 C C . PRO A 1 82 ? 7.273 22.876 -32.270 1.00 56.12 82 PRO A C 1
ATOM 638 O O . PRO A 1 82 ? 8.006 22.655 -33.226 1.00 56.12 82 PRO A O 1
ATOM 641 N N . SER A 1 83 ? 7.607 23.781 -31.343 1.00 54.91 83 SER A N 1
ATOM 642 C CA . SER A 1 83 ? 8.779 24.670 -31.446 1.00 54.91 83 SER A CA 1
ATOM 643 C C . SER A 1 83 ? 10.085 24.080 -30.884 1.00 54.91 83 SER A C 1
ATOM 645 O O . SER A 1 83 ? 11.045 24.818 -30.688 1.00 54.91 83 SER A O 1
ATOM 647 N N . LEU A 1 84 ? 10.124 22.781 -30.567 1.00 51.66 84 LEU A N 1
ATOM 648 C CA . LEU A 1 84 ? 11.265 22.113 -29.915 1.00 51.66 84 LEU A CA 1
ATOM 649 C C . LEU A 1 84 ? 11.779 20.875 -30.676 1.00 51.66 84 LEU A C 1
ATOM 651 O O . LEU A 1 84 ? 12.376 19.980 -30.079 1.00 51.66 84 LEU A O 1
ATOM 655 N N . LEU A 1 85 ? 11.570 20.823 -31.992 1.00 44.00 85 LEU A N 1
ATOM 656 C CA . LEU A 1 85 ? 12.364 19.952 -32.862 1.00 44.00 85 LEU A CA 1
ATOM 657 C C . LEU A 1 85 ? 13.646 20.709 -33.267 1.00 44.00 85 LEU A C 1
ATOM 659 O O . LEU A 1 85 ? 13.524 21.875 -33.647 1.00 44.00 85 LEU A O 1
ATOM 663 N N . PRO A 1 86 ? 14.841 20.100 -33.120 1.00 55.59 86 PRO A N 1
ATOM 664 C CA . PRO A 1 86 ? 16.105 20.705 -33.544 1.00 55.59 86 PRO A CA 1
ATOM 665 C C . PRO A 1 86 ? 16.171 20.935 -35.058 1.00 55.59 86 PRO A C 1
ATOM 667 O O . PRO A 1 86 ? 15.501 20.184 -35.806 1.00 55.59 86 PRO A O 1
#

Secondary structure (DSSP, 8-state):
---------------------PPPPPHHHHHH-HHHHHHHHHHHHH-S---HHHHHHHHHHHHHHHHHHHHHHHHHHGGG-G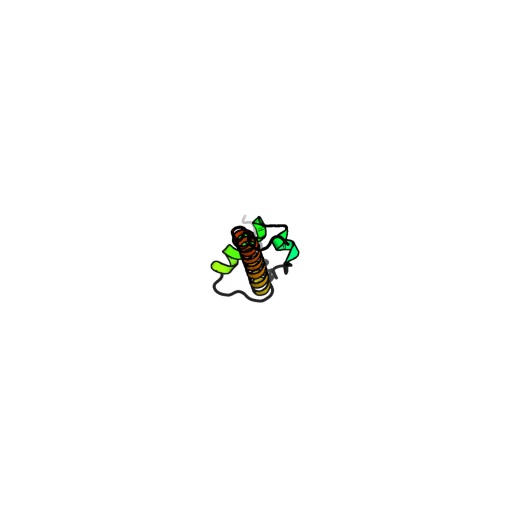GG--

pLDDT: mean 73.81, std 17.59, range [38.62, 94.25]

InterPro domains:
  IPR047937 EexN-like lipoprotein [NF033894] (9-65)

Sequence (86 aa):
MKPMRYLLFPLSALLLAGCGQEPLYTVHYYQTHKSALQKELKHCKKAETLTGNAKKNCETAKRVAGDGFVQKSLFSGLNNNPSLLP

Organism: NCBI:txid160808

Foldseek 3Di:
DDDDDDDDDPPPPPVPPVVPQDDADALVRCLVCVVVLVVLCVVVVPDPDDDDRSVNNNVSSVVSVVVVVVVVVVVVVVPPDPPPDD